Protein AF-A0A495RKX7-F1 (afdb_monomer)

Structure (mmCIF, N/CA/C/O backbone):
data_AF-A0A495RKX7-F1
#
_entry.id   AF-A0A495RKX7-F1
#
loop_
_atom_site.group_PDB
_atom_site.id
_atom_site.type_symbol
_atom_site.label_atom_id
_atom_site.label_alt_id
_atom_site.label_comp_id
_atom_site.label_asym_id
_atom_site.label_entity_id
_atom_site.label_seq_id
_atom_site.pdbx_PDB_ins_code
_atom_site.Cartn_x
_atom_site.Cartn_y
_atom_site.Cartn_z
_atom_site.occupancy
_atom_site.B_iso_or_equiv
_atom_site.auth_seq_id
_atom_site.auth_comp_id
_atom_site.auth_asym_id
_atom_site.auth_atom_id
_atom_site.pdbx_PDB_model_num
ATOM 1 N N . MET A 1 1 ? 28.649 -8.795 -5.683 1.00 48.09 1 MET A N 1
ATOM 2 C CA . MET A 1 1 ? 28.800 -7.327 -5.657 1.00 48.09 1 MET A CA 1
ATOM 3 C C . MET A 1 1 ? 28.641 -6.885 -4.216 1.00 48.09 1 MET A C 1
ATOM 5 O O . MET A 1 1 ? 27.664 -7.262 -3.585 1.00 48.09 1 MET A O 1
ATOM 9 N N . ASN A 1 2 ? 29.652 -6.217 -3.677 1.00 43.53 2 ASN A N 1
ATOM 10 C CA . ASN A 1 2 ? 29.792 -5.819 -2.280 1.00 43.53 2 ASN A CA 1
ATOM 11 C C . ASN A 1 2 ? 29.943 -4.293 -2.232 1.00 43.53 2 ASN A C 1
ATOM 13 O O . ASN A 1 2 ? 30.797 -3.736 -2.912 1.00 43.53 2 ASN A O 1
ATOM 17 N N . CYS A 1 3 ? 29.119 -3.613 -1.438 1.00 48.41 3 CYS A N 1
ATOM 18 C CA . CYS A 1 3 ? 29.309 -2.194 -1.157 1.00 48.41 3 CYS A CA 1
ATOM 19 C C . CYS A 1 3 ? 30.228 -2.108 0.067 1.00 48.41 3 CYS A C 1
ATOM 21 O O . CYS A 1 3 ? 29.844 -2.527 1.158 1.00 48.41 3 CYS A O 1
ATOM 23 N N . ASN A 1 4 ? 31.464 -1.631 -0.109 1.00 53.31 4 ASN A N 1
ATOM 24 C CA . ASN A 1 4 ? 32.423 -1.397 0.983 1.00 53.31 4 ASN A CA 1
ATOM 25 C C . ASN A 1 4 ? 32.676 -2.624 1.893 1.00 53.31 4 ASN A C 1
ATOM 27 O O . ASN A 1 4 ? 32.799 -2.497 3.109 1.00 53.31 4 ASN A O 1
ATOM 31 N N . GLY A 1 5 ? 32.706 -3.834 1.320 1.00 60.44 5 GLY A N 1
ATOM 32 C CA . GLY A 1 5 ? 32.959 -5.083 2.058 1.00 60.44 5 GLY A CA 1
ATOM 33 C C . GLY A 1 5 ? 31.761 -5.656 2.830 1.00 60.44 5 GLY A C 1
ATOM 34 O O . GLY A 1 5 ? 31.880 -6.737 3.399 1.00 60.44 5 GLY A O 1
ATOM 35 N N . SER A 1 6 ? 30.598 -4.994 2.816 1.00 65.56 6 SER A N 1
ATOM 36 C CA . SER A 1 6 ? 29.340 -5.532 3.354 1.00 65.56 6 SER A CA 1
ATOM 37 C C . SER A 1 6 ? 28.402 -5.962 2.221 1.00 65.56 6 SER A C 1
ATOM 39 O O . SER A 1 6 ? 28.364 -5.347 1.151 1.00 65.56 6 SER A O 1
ATOM 41 N N . ALA A 1 7 ? 27.659 -7.048 2.440 1.00 72.12 7 ALA A N 1
ATOM 42 C CA . ALA A 1 7 ? 26.630 -7.484 1.503 1.00 72.12 7 ALA A CA 1
ATOM 43 C C . ALA A 1 7 ? 25.486 -6.459 1.463 1.00 72.12 7 ALA A C 1
ATOM 45 O O . ALA A 1 7 ? 25.094 -5.919 2.498 1.00 72.12 7 ALA A O 1
ATOM 46 N N . VAL A 1 8 ? 24.972 -6.192 0.261 1.00 81.00 8 VAL A N 1
ATOM 47 C CA . VAL A 1 8 ? 23.754 -5.396 0.072 1.00 81.00 8 VAL A CA 1
ATOM 48 C C . VAL A 1 8 ? 22.580 -6.229 0.569 1.00 81.00 8 VAL A C 1
ATOM 50 O O . VAL A 1 8 ? 22.455 -7.382 0.163 1.00 81.00 8 VAL A O 1
ATOM 53 N N . ALA A 1 9 ? 21.748 -5.659 1.441 1.00 87.00 9 ALA A N 1
ATOM 54 C CA . ALA A 1 9 ? 20.531 -6.319 1.893 1.00 87.00 9 ALA A CA 1
ATOM 55 C C . ALA A 1 9 ? 19.541 -6.436 0.729 1.00 87.00 9 ALA A C 1
ATOM 57 O O . ALA A 1 9 ? 19.362 -5.493 -0.042 1.00 87.00 9 ALA A O 1
ATOM 58 N N . LEU A 1 10 ? 18.900 -7.588 0.601 1.00 89.69 10 LEU A N 1
ATOM 59 C CA . LEU A 1 10 ? 17.972 -7.916 -0.474 1.00 89.69 10 LEU A CA 1
ATOM 60 C C . LEU A 1 10 ? 16.573 -8.172 0.081 1.00 89.69 10 LEU A C 1
ATOM 62 O O . LEU A 1 10 ? 16.377 -8.433 1.270 1.00 89.69 10 LEU A O 1
ATOM 66 N N . LEU A 1 11 ? 15.581 -8.144 -0.804 1.00 90.38 11 LEU A N 1
ATOM 67 C CA . LEU A 1 11 ? 14.234 -8.593 -0.474 1.00 90.38 11 LEU A CA 1
ATOM 68 C C . LEU A 1 11 ? 14.276 -10.034 0.065 1.00 90.38 11 LEU A C 1
ATOM 70 O O . LEU A 1 11 ? 14.842 -10.943 -0.551 1.00 90.38 11 LEU A O 1
ATOM 74 N N . GLY A 1 12 ? 13.654 -10.230 1.227 1.00 89.12 12 GLY A N 1
ATOM 75 C CA . GLY A 1 12 ? 13.655 -11.481 1.981 1.00 89.12 12 GLY A CA 1
ATOM 76 C C . GLY A 1 12 ? 14.770 -11.607 3.023 1.00 89.12 12 GLY A C 1
ATOM 77 O O . GLY A 1 12 ? 14.706 -12.528 3.840 1.00 89.12 12 GLY A O 1
ATOM 78 N N . ASP A 1 13 ? 15.750 -10.701 3.054 1.00 89.44 13 ASP A N 1
ATOM 79 C CA . ASP A 1 13 ? 16.773 -10.718 4.098 1.00 89.44 13 ASP A CA 1
ATOM 80 C C . ASP A 1 13 ? 16.175 -10.382 5.467 1.00 89.44 13 ASP A C 1
ATOM 82 O O . ASP A 1 13 ? 15.144 -9.711 5.594 1.00 89.44 13 ASP A O 1
ATOM 86 N N . LYS A 1 14 ? 16.826 -10.889 6.518 1.00 90.06 14 LYS A N 1
ATOM 87 C CA . LYS A 1 14 ? 16.372 -10.700 7.893 1.00 90.06 14 LYS A CA 1
ATOM 88 C C . LYS A 1 14 ? 16.916 -9.399 8.465 1.00 90.06 14 LYS A C 1
ATOM 90 O O . LYS A 1 14 ? 18.119 -9.155 8.440 1.00 90.06 14 LYS A O 1
ATOM 95 N N . ALA A 1 15 ? 16.033 -8.622 9.073 1.00 88.69 15 ALA A N 1
ATOM 96 C CA . ALA A 1 15 ? 16.376 -7.440 9.846 1.00 88.69 15 ALA A CA 1
ATOM 97 C C . ALA A 1 15 ? 15.738 -7.518 11.238 1.00 88.69 15 ALA A C 1
ATOM 99 O O . ALA A 1 15 ? 14.762 -8.236 11.460 1.00 88.69 15 ALA A O 1
ATOM 100 N N . THR A 1 16 ? 16.298 -6.798 12.202 1.00 88.62 16 THR A N 1
ATOM 101 C CA . THR A 1 16 ? 15.786 -6.788 13.577 1.00 88.62 16 THR A CA 1
ATOM 102 C C . THR A 1 16 ? 14.907 -5.566 13.785 1.00 88.62 16 THR A C 1
ATOM 104 O O . THR A 1 16 ? 15.325 -4.441 13.520 1.00 88.62 16 THR A O 1
ATOM 107 N N . CYS A 1 17 ? 13.693 -5.771 14.292 1.00 87.06 17 CYS A N 1
ATOM 108 C CA . CYS A 1 17 ? 12.817 -4.671 14.665 1.00 87.06 17 CYS A CA 1
ATOM 109 C C . CYS A 1 17 ? 13.115 -4.219 16.108 1.00 87.06 17 CYS A C 1
ATOM 111 O O . CYS A 1 17 ? 12.995 -5.037 17.022 1.00 87.06 17 CYS A O 1
ATOM 113 N N . PRO A 1 18 ? 13.419 -2.932 16.368 1.00 84.19 18 PRO A N 1
ATOM 114 C CA . PRO A 1 18 ? 13.667 -2.452 17.730 1.00 84.19 18 PRO A CA 1
ATOM 115 C C . PRO A 1 18 ? 12.403 -2.464 18.606 1.00 84.19 18 PRO A C 1
ATOM 117 O O . PRO A 1 18 ? 12.502 -2.570 19.825 1.00 84.19 18 PRO A O 1
ATOM 120 N N . LYS A 1 19 ? 11.210 -2.398 17.996 1.00 85.12 19 LYS A N 1
ATOM 121 C CA . LYS A 1 19 ? 9.923 -2.312 18.700 1.00 85.12 19 LYS A CA 1
ATOM 122 C C . LYS A 1 19 ? 9.482 -3.647 19.303 1.00 85.12 19 LYS A C 1
ATOM 124 O O . LYS A 1 19 ? 9.143 -3.704 20.477 1.00 85.12 19 LYS A O 1
ATOM 129 N N . CYS A 1 20 ? 9.491 -4.722 18.513 1.00 87.38 20 CYS A N 1
ATOM 130 C CA . CYS A 1 20 ? 9.116 -6.064 18.983 1.00 87.38 20 CYS A CA 1
ATOM 131 C C . CYS A 1 20 ? 10.317 -6.965 19.298 1.00 87.38 20 CYS A C 1
ATOM 133 O O . CYS A 1 20 ? 10.114 -8.110 19.689 1.00 87.38 20 CYS A O 1
ATOM 135 N N . LYS A 1 21 ? 11.553 -6.481 19.099 1.00 87.06 21 LYS A N 1
ATOM 136 C CA . LYS A 1 21 ? 12.814 -7.222 19.306 1.00 87.06 21 LYS A CA 1
ATOM 137 C C . LYS A 1 21 ? 12.894 -8.561 18.559 1.00 87.06 21 LYS A C 1
ATOM 139 O O . LYS A 1 21 ? 13.742 -9.393 18.864 1.00 87.06 21 LYS A O 1
ATOM 144 N N . SER A 1 22 ? 12.027 -8.762 17.569 1.00 86.62 22 SER A N 1
ATOM 145 C CA . SER A 1 22 ? 12.002 -9.953 16.728 1.00 86.62 22 SER A CA 1
ATOM 146 C C . SER A 1 22 ? 12.708 -9.685 15.403 1.00 86.62 22 SER A C 1
ATOM 148 O O . SER A 1 22 ? 12.792 -8.542 14.935 1.00 86.62 22 SER A O 1
ATOM 150 N N . MET A 1 23 ? 13.219 -10.755 14.798 1.00 89.75 23 MET A N 1
ATOM 151 C CA . MET A 1 23 ? 13.715 -10.710 13.430 1.00 89.75 23 MET A CA 1
ATOM 152 C C . MET A 1 23 ? 12.531 -10.799 12.468 1.00 89.75 23 MET A C 1
ATOM 154 O O . MET A 1 23 ? 11.727 -11.725 12.557 1.00 89.75 23 MET A O 1
ATOM 158 N N . GLY A 1 24 ? 12.438 -9.850 11.546 1.00 89.94 24 GLY A N 1
ATOM 159 C CA . GLY A 1 24 ? 11.470 -9.851 10.457 1.00 89.94 24 GLY A CA 1
ATOM 160 C C . GLY A 1 24 ? 12.158 -9.966 9.104 1.00 89.94 24 GLY A C 1
ATOM 161 O O . GLY A 1 24 ? 13.367 -9.757 8.998 1.00 89.94 24 GLY A O 1
ATOM 162 N N . SER A 1 25 ? 11.388 -10.298 8.073 1.00 92.38 25 SER A N 1
ATOM 163 C CA . SER A 1 25 ? 11.902 -10.350 6.699 1.00 92.38 25 SER A CA 1
ATOM 164 C C . SER A 1 25 ? 11.587 -9.044 5.981 1.00 92.38 25 SER A C 1
ATOM 166 O O . SER A 1 25 ? 10.499 -8.492 6.155 1.00 92.38 25 SER A O 1
ATOM 168 N N . ILE A 1 26 ? 12.522 -8.543 5.182 1.00 92.19 26 ILE A N 1
ATOM 169 C CA . ILE A 1 26 ? 12.297 -7.370 4.336 1.00 92.19 26 ILE A CA 1
ATOM 170 C C . ILE A 1 26 ? 11.338 -7.767 3.210 1.00 92.19 26 ILE A C 1
ATOM 172 O O . ILE A 1 26 ? 11.613 -8.713 2.473 1.00 92.19 26 ILE A O 1
ATOM 176 N N . ILE A 1 27 ? 10.212 -7.063 3.085 1.00 91.69 27 ILE A N 1
ATOM 177 C CA . ILE A 1 27 ? 9.157 -7.376 2.101 1.00 91.69 27 ILE A CA 1
ATOM 178 C C . ILE A 1 27 ? 9.015 -6.317 1.003 1.00 91.69 27 ILE A C 1
ATOM 180 O O . ILE A 1 27 ? 8.126 -6.410 0.164 1.00 91.69 27 ILE A O 1
ATOM 184 N N . GLU A 1 28 ? 9.890 -5.318 1.004 1.00 88.75 28 GLU A N 1
ATOM 185 C CA . GLU A 1 28 ? 9.923 -4.222 0.038 1.00 88.75 28 GLU A CA 1
ATOM 186 C C . GLU A 1 28 ? 11.357 -4.059 -0.483 1.00 88.75 28 GLU A C 1
ATOM 188 O O . GLU A 1 28 ? 12.316 -4.306 0.246 1.00 88.75 28 GLU A O 1
ATOM 193 N N . GLY A 1 29 ? 11.517 -3.668 -1.745 1.00 88.44 29 GLY A N 1
ATOM 194 C CA . GLY A 1 29 ? 12.821 -3.467 -2.374 1.00 88.44 29 GLY A CA 1
ATOM 195 C C . GLY A 1 29 ? 12.705 -2.645 -3.654 1.00 88.44 29 GLY A C 1
ATOM 196 O O . GLY A 1 29 ? 11.602 -2.358 -4.119 1.00 88.44 29 GLY A O 1
ATOM 197 N N . ALA A 1 30 ? 13.843 -2.235 -4.207 1.00 86.00 30 ALA A N 1
ATOM 198 C CA . ALA A 1 30 ? 13.903 -1.367 -5.376 1.00 86.00 30 ALA A CA 1
ATOM 199 C C . ALA A 1 30 ? 13.388 -2.077 -6.638 1.00 86.00 30 ALA A C 1
ATOM 201 O O . ALA A 1 30 ? 13.763 -3.211 -6.934 1.00 86.00 30 ALA A O 1
ATOM 202 N N . THR A 1 31 ? 12.556 -1.392 -7.421 1.00 79.75 31 THR A N 1
ATOM 203 C CA . THR A 1 31 ? 11.995 -1.928 -8.675 1.00 79.75 31 THR A CA 1
ATOM 204 C C . THR A 1 31 ? 12.987 -1.873 -9.835 1.00 79.75 31 THR A C 1
ATOM 206 O O . THR A 1 31 ? 12.948 -2.718 -10.725 1.00 79.75 31 THR A O 1
ATOM 209 N N . ASN A 1 32 ? 13.888 -0.893 -9.820 1.00 81.50 32 ASN A N 1
ATOM 210 C CA . ASN A 1 32 ? 14.893 -0.640 -10.853 1.00 81.50 32 ASN A CA 1
ATOM 211 C C . ASN A 1 32 ? 16.283 -1.192 -10.506 1.00 81.50 32 ASN A C 1
ATOM 213 O O . ASN A 1 32 ? 17.165 -1.190 -11.365 1.00 81.50 32 ASN A O 1
ATOM 217 N N . TRP A 1 33 ? 16.495 -1.672 -9.276 1.00 82.69 33 TRP A N 1
ATOM 218 C CA . TRP A 1 33 ? 17.794 -2.161 -8.832 1.00 82.69 33 TRP A CA 1
ATOM 219 C C . TRP A 1 33 ? 17.702 -3.559 -8.227 1.00 82.69 33 TRP A C 1
ATOM 221 O O . TRP A 1 33 ? 17.157 -3.774 -7.144 1.00 82.69 33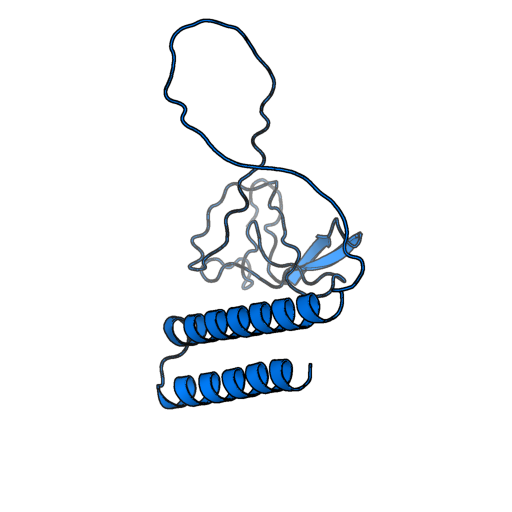 TRP A O 1
ATOM 231 N N . THR A 1 34 ? 18.275 -4.525 -8.944 1.00 85.25 34 THR A N 1
ATOM 232 C CA . THR A 1 34 ? 18.343 -5.924 -8.525 1.00 85.25 34 THR A CA 1
ATOM 233 C C . THR A 1 34 ? 19.792 -6.371 -8.389 1.00 85.25 34 THR A C 1
ATOM 235 O O . THR A 1 34 ? 20.662 -6.014 -9.184 1.00 85.25 34 THR A O 1
ATOM 238 N N . VAL A 1 35 ? 20.060 -7.173 -7.364 1.00 81.81 35 VAL A N 1
ATOM 239 C CA . VAL A 1 35 ? 21.362 -7.782 -7.097 1.00 81.81 35 VAL A CA 1
ATOM 240 C C . VAL A 1 35 ? 21.123 -9.280 -6.947 1.00 81.81 35 VAL A C 1
ATOM 242 O O . VAL A 1 35 ? 20.285 -9.708 -6.161 1.00 81.81 35 VAL A O 1
ATOM 245 N N . GLN A 1 36 ? 21.825 -10.093 -7.744 1.00 77.94 36 GLN A N 1
ATOM 246 C CA . GLN A 1 36 ? 21.638 -11.555 -7.777 1.00 77.94 36 GLN A CA 1
ATOM 247 C C . GLN A 1 36 ? 20.185 -11.992 -8.066 1.00 77.94 36 GLN A C 1
ATOM 249 O O . GLN A 1 36 ? 19.701 -12.981 -7.522 1.00 77.94 36 GLN A O 1
ATOM 254 N N . GLY A 1 37 ? 19.470 -11.240 -8.910 1.00 83.81 37 GLY A N 1
ATOM 255 C CA . GLY A 1 37 ? 18.085 -11.546 -9.284 1.00 83.81 37 GLY A CA 1
ATOM 256 C C . GLY A 1 37 ? 17.043 -11.237 -8.203 1.00 83.81 37 GLY A C 1
ATOM 257 O O . GLY A 1 37 ? 15.862 -11.491 -8.421 1.00 83.81 37 GLY A O 1
ATOM 258 N N . LYS A 1 38 ? 17.448 -10.665 -7.062 1.00 86.25 38 LYS A N 1
ATOM 259 C CA . LYS A 1 38 ? 16.536 -10.163 -6.029 1.00 86.25 38 LYS A CA 1
ATOM 260 C C . LYS A 1 38 ? 16.583 -8.633 -5.963 1.00 86.25 38 LYS A C 1
ATOM 262 O O . LYS A 1 38 ? 17.665 -8.062 -6.121 1.00 86.25 38 LYS A O 1
ATOM 267 N N . PRO A 1 39 ? 15.450 -7.956 -5.717 1.00 88.12 39 PRO A N 1
ATOM 268 C CA . PRO A 1 39 ? 15.426 -6.518 -5.458 1.00 88.12 39 PRO A CA 1
ATOM 269 C C . PRO A 1 39 ? 16.346 -6.138 -4.298 1.00 88.12 39 PRO A C 1
ATOM 271 O O . PRO A 1 39 ? 16.324 -6.793 -3.252 1.00 88.12 39 PRO A O 1
ATOM 274 N N . ALA A 1 40 ? 17.138 -5.083 -4.478 1.00 88.88 40 ALA A N 1
ATOM 275 C CA . ALA A 1 40 ? 17.948 -4.525 -3.403 1.00 88.88 40 ALA A CA 1
ATOM 276 C C . ALA A 1 40 ? 17.056 -3.763 -2.414 1.00 88.88 40 ALA A C 1
ATOM 278 O O . ALA A 1 40 ? 16.183 -2.991 -2.816 1.00 88.88 40 ALA A O 1
ATOM 279 N N . ALA A 1 41 ? 17.265 -3.979 -1.121 1.00 89.44 41 ALA A N 1
ATOM 280 C CA . ALA A 1 41 ? 16.601 -3.223 -0.073 1.00 89.44 41 ALA A CA 1
ATOM 281 C C . ALA A 1 41 ? 17.287 -1.859 0.101 1.00 89.44 41 ALA A C 1
ATOM 283 O O . ALA A 1 41 ? 18.515 -1.756 0.062 1.00 89.44 41 ALA A O 1
ATOM 284 N N . TYR A 1 42 ? 16.489 -0.817 0.307 1.00 88.25 42 TYR A N 1
ATOM 285 C CA . TYR A 1 42 ? 16.934 0.558 0.526 1.00 88.25 42 TYR A CA 1
ATOM 286 C C . TYR A 1 42 ? 16.472 1.074 1.894 1.00 88.25 42 TYR A C 1
ATOM 288 O O . TYR A 1 42 ? 15.716 0.416 2.616 1.00 88.25 42 TYR A O 1
ATOM 296 N N . ASP A 1 43 ? 16.970 2.249 2.277 1.00 86.19 43 ASP A N 1
ATOM 297 C CA . ASP A 1 43 ? 16.566 2.894 3.524 1.00 86.19 43 ASP A CA 1
ATOM 298 C C . ASP A 1 43 ? 15.053 3.136 3.545 1.00 86.19 43 ASP A C 1
ATOM 300 O O . ASP A 1 43 ? 14.482 3.688 2.608 1.00 86.19 43 ASP A O 1
ATOM 304 N N . GLY A 1 44 ? 14.380 2.692 4.601 1.00 87.50 44 GLY A N 1
ATOM 305 C CA . GLY A 1 44 ? 12.937 2.835 4.706 1.00 87.50 44 GLY A CA 1
ATOM 306 C C . GLY A 1 44 ? 12.112 1.671 4.145 1.00 87.50 44 GLY A C 1
ATOM 307 O O . GLY A 1 44 ? 10.889 1.742 4.250 1.00 87.50 44 GLY A O 1
ATOM 308 N N . CYS A 1 45 ? 12.691 0.588 3.609 1.00 89.50 45 CYS A N 1
ATOM 309 C CA . CYS A 1 45 ? 11.893 -0.580 3.196 1.00 89.50 45 CYS A CA 1
ATOM 310 C C . CYS A 1 45 ? 11.105 -1.198 4.364 1.00 89.50 45 CYS A C 1
ATOM 312 O O . CYS A 1 45 ? 11.599 -1.298 5.492 1.00 89.50 45 CYS A O 1
ATOM 314 N N . ILE A 1 46 ? 9.885 -1.659 4.090 1.00 90.50 46 ILE A N 1
ATOM 315 C CA . ILE A 1 46 ? 9.030 -2.332 5.069 1.00 90.50 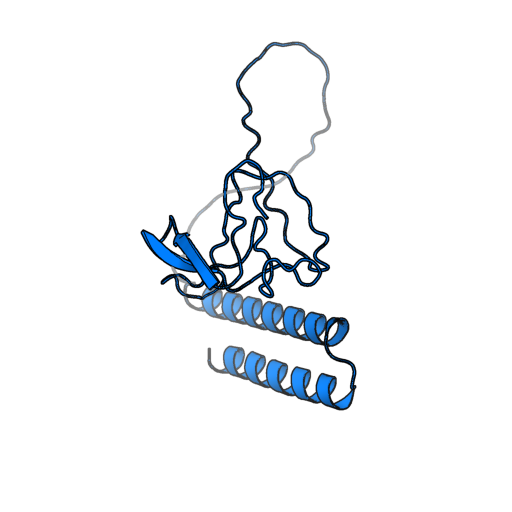46 ILE A CA 1
ATOM 316 C C . ILE A 1 46 ? 9.619 -3.679 5.510 1.00 90.50 46 ILE A C 1
ATOM 318 O O . ILE A 1 46 ? 10.040 -4.513 4.702 1.00 90.50 46 ILE A O 1
ATOM 322 N N . ILE A 1 47 ? 9.545 -3.922 6.822 1.00 91.50 47 ILE A N 1
ATOM 323 C CA . ILE A 1 47 ? 9.862 -5.208 7.444 1.00 91.50 47 ILE A CA 1
ATOM 324 C C . ILE A 1 47 ? 8.597 -5.919 7.953 1.00 91.50 47 ILE A C 1
ATOM 326 O O . ILE A 1 47 ? 7.837 -5.387 8.769 1.00 91.50 47 ILE A O 1
ATOM 330 N N . ALA A 1 48 ? 8.410 -7.170 7.534 1.00 90.50 48 ALA A N 1
ATOM 331 C CA . ALA A 1 48 ? 7.432 -8.090 8.107 1.00 90.50 48 ALA A CA 1
ATOM 332 C C . ALA A 1 48 ? 7.972 -8.670 9.421 1.00 90.50 48 ALA A C 1
ATOM 334 O O . ALA A 1 48 ? 8.576 -9.743 9.457 1.00 90.50 48 ALA A O 1
ATOM 335 N N . CYS A 1 49 ? 7.795 -7.915 10.499 1.00 88.12 49 CYS A N 1
ATOM 336 C CA . CYS A 1 49 ? 8.078 -8.339 11.870 1.00 88.12 49 CYS A CA 1
ATOM 337 C C . CYS A 1 49 ? 6.775 -8.691 12.607 1.00 88.12 49 CYS A C 1
ATOM 339 O O . CYS A 1 49 ? 5.687 -8.491 12.075 1.00 88.12 49 CYS A O 1
ATOM 341 N N . GLY A 1 50 ? 6.868 -9.162 13.855 1.00 83.81 50 GLY A N 1
ATOM 342 C CA . GLY A 1 50 ? 5.696 -9.515 14.674 1.00 83.81 50 GLY A CA 1
ATOM 343 C C . GLY A 1 50 ? 4.823 -8.337 15.137 1.00 83.81 50 GLY A C 1
ATOM 344 O O . GLY A 1 50 ? 3.941 -8.524 15.971 1.00 83.81 50 GLY A O 1
ATOM 345 N N . CYS A 1 51 ? 5.063 -7.114 14.655 1.00 84.88 51 CYS A N 1
ATOM 346 C CA . CYS A 1 51 ? 4.198 -5.978 14.958 1.00 84.88 51 CYS A CA 1
ATOM 347 C C . CYS A 1 51 ? 2.924 -6.035 14.113 1.00 84.88 51 CYS A C 1
ATOM 349 O O . CYS A 1 51 ? 2.989 -6.183 12.896 1.00 84.88 51 CYS A O 1
ATOM 351 N N . SER A 1 52 ? 1.780 -5.849 14.768 1.00 80.50 52 SER A N 1
ATOM 352 C CA . SER A 1 52 ? 0.495 -5.655 14.099 1.00 80.50 52 SER A CA 1
ATOM 353 C C . SER A 1 52 ? 0.131 -4.165 14.094 1.00 80.50 52 SER A C 1
ATOM 355 O O . SER A 1 52 ? 0.249 -3.533 15.148 1.00 80.50 52 SER A O 1
ATOM 357 N N . PRO A 1 53 ? -0.320 -3.599 12.960 1.00 81.75 53 PRO A N 1
ATOM 358 C CA . PRO A 1 53 ? -0.386 -4.204 11.623 1.00 81.75 53 PRO A CA 1
ATOM 359 C C . PRO A 1 53 ? 0.990 -4.319 10.926 1.00 81.75 53 PRO A C 1
ATOM 361 O O . PRO A 1 53 ? 1.942 -3.602 11.247 1.00 81.75 53 PRO A O 1
ATOM 364 N N . VAL A 1 54 ? 1.095 -5.230 9.949 1.00 79.44 54 VAL A N 1
ATOM 365 C CA . VAL A 1 54 ? 2.285 -5.363 9.085 1.00 79.44 54 VAL A CA 1
ATOM 366 C C . VAL A 1 54 ? 2.471 -4.065 8.295 1.00 79.44 54 VAL A C 1
ATOM 368 O O . VAL A 1 54 ? 1.499 -3.505 7.796 1.00 79.44 54 VAL A O 1
ATOM 371 N N . GLY A 1 55 ? 3.706 -3.571 8.183 1.00 79.00 55 GLY A N 1
ATOM 372 C CA . GLY A 1 55 ? 3.991 -2.294 7.511 1.00 79.00 55 GLY A CA 1
ATOM 373 C C . GLY A 1 55 ? 4.314 -1.124 8.438 1.00 79.00 55 GLY A C 1
ATOM 374 O O . GLY A 1 55 ? 4.770 -0.087 7.966 1.00 79.00 55 GLY A O 1
ATOM 375 N N . CYS A 1 56 ? 4.143 -1.275 9.756 1.00 83.25 56 CYS A N 1
ATOM 376 C CA . CYS A 1 56 ? 4.417 -0.191 10.707 1.00 83.25 56 CYS A CA 1
ATOM 377 C C . CYS A 1 56 ? 5.902 0.101 10.949 1.00 83.25 56 CYS A C 1
ATOM 379 O O . CYS A 1 56 ? 6.221 1.138 11.524 1.00 83.25 56 CYS A O 1
ATOM 381 N N . ASN A 1 57 ? 6.799 -0.810 10.574 1.00 87.06 57 ASN A N 1
ATOM 382 C CA . ASN A 1 57 ? 8.228 -0.663 10.817 1.00 87.06 57 ASN A CA 1
ATOM 383 C C . ASN A 1 57 ? 8.992 -0.704 9.498 1.00 87.06 57 ASN A C 1
ATOM 385 O O . ASN A 1 57 ? 8.624 -1.432 8.572 1.00 87.06 57 ASN A O 1
ATOM 389 N N . ARG A 1 58 ? 10.080 0.062 9.451 1.00 90.38 58 ARG A N 1
ATOM 390 C CA . ARG A 1 58 ? 10.951 0.209 8.289 1.00 90.38 58 ARG A CA 1
ATOM 391 C C . ARG A 1 58 ? 12.405 -0.037 8.685 1.00 90.38 58 ARG A C 1
ATOM 393 O O . ARG A 1 58 ? 12.770 0.188 9.841 1.00 90.38 58 ARG A O 1
ATOM 400 N N . ILE A 1 59 ? 13.208 -0.544 7.756 1.00 88.44 59 ILE A N 1
ATOM 401 C CA . ILE A 1 59 ? 14.645 -0.749 7.967 1.00 88.44 59 ILE A CA 1
ATOM 402 C C . ILE A 1 59 ? 15.413 0.567 7.840 1.00 88.44 59 ILE A C 1
ATOM 404 O O . ILE A 1 59 ? 14.959 1.485 7.163 1.00 88.44 59 ILE A O 1
ATOM 408 N N . ILE A 1 60 ? 16.588 0.626 8.469 1.00 86.62 60 ILE A N 1
ATOM 409 C CA . ILE A 1 60 ? 17.513 1.760 8.390 1.00 86.62 60 ILE A CA 1
ATOM 410 C C . ILE A 1 60 ? 18.819 1.260 7.769 1.00 86.62 60 ILE A C 1
ATOM 412 O O . ILE A 1 60 ? 19.447 0.341 8.306 1.00 86.62 60 ILE A O 1
ATOM 416 N N . ALA A 1 61 ? 19.233 1.844 6.648 1.00 82.75 61 ALA A N 1
ATOM 417 C CA . ALA A 1 61 ? 20.474 1.489 5.970 1.00 82.75 61 ALA A CA 1
ATOM 418 C C . ALA A 1 61 ? 21.643 2.307 6.546 1.00 82.75 61 ALA A C 1
ATOM 420 O O . ALA A 1 61 ? 21.788 3.492 6.278 1.00 82.75 61 ALA A O 1
ATOM 421 N N . THR A 1 62 ? 22.506 1.678 7.348 1.00 77.75 62 THR A N 1
ATOM 422 C CA . THR A 1 62 ? 23.556 2.392 8.108 1.00 77.75 62 THR A CA 1
ATOM 423 C C . THR A 1 62 ? 24.927 2.446 7.432 1.00 77.75 62 THR A C 1
ATOM 425 O O . THR A 1 62 ? 25.813 3.143 7.918 1.00 77.75 62 THR A O 1
ATOM 428 N N . LYS A 1 63 ? 25.145 1.692 6.345 1.00 69.94 63 LYS A N 1
ATOM 429 C CA . LYS A 1 63 ? 26.489 1.454 5.773 1.00 69.94 63 LYS A CA 1
ATOM 430 C C . LYS A 1 63 ? 26.653 1.847 4.299 1.00 69.94 63 LYS A C 1
ATOM 432 O O . LYS A 1 63 ? 27.717 1.609 3.731 1.00 69.94 63 LYS A O 1
ATOM 437 N N . SER A 1 64 ? 25.638 2.429 3.664 1.00 67.88 64 SER A N 1
ATOM 438 C CA . SER A 1 64 ? 25.674 2.778 2.237 1.00 67.88 64 SER A CA 1
ATOM 439 C C . SER A 1 64 ? 24.952 4.092 1.949 1.00 67.88 64 SER A C 1
ATOM 441 O O . SER A 1 64 ? 23.832 4.277 2.407 1.00 67.88 64 SER A O 1
ATOM 443 N N . HIS A 1 65 ? 25.563 4.948 1.125 1.00 68.12 65 HIS A N 1
ATOM 444 C CA . HIS A 1 65 ? 25.003 6.221 0.641 1.00 68.12 65 HIS A CA 1
ATOM 445 C C . HIS A 1 65 ? 24.531 6.145 -0.825 1.00 68.12 65 HIS A C 1
ATOM 447 O O . HIS A 1 65 ? 24.566 7.140 -1.544 1.00 68.12 65 HIS A O 1
ATOM 453 N N . LEU A 1 66 ? 24.151 4.958 -1.313 1.00 70.94 66 LEU A N 1
ATOM 454 C CA . LEU A 1 66 ? 23.618 4.831 -2.669 1.00 70.94 66 LEU A CA 1
ATOM 455 C C . LEU A 1 66 ? 22.157 5.289 -2.691 1.00 70.94 66 LEU A C 1
ATOM 457 O O . LEU A 1 66 ? 21.346 4.803 -1.904 1.00 70.94 66 LEU A O 1
ATOM 461 N N . PHE A 1 67 ? 21.827 6.183 -3.617 1.00 71.75 67 PHE A N 1
ATOM 462 C CA . PHE A 1 67 ? 20.461 6.642 -3.840 1.00 71.75 67 PHE A CA 1
A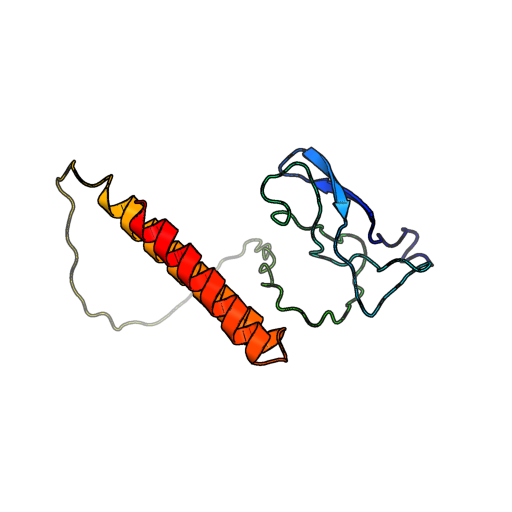TOM 463 C C . PHE A 1 67 ? 19.808 5.812 -4.946 1.00 71.75 67 PHE A C 1
ATOM 465 O O . PHE A 1 67 ? 20.376 5.656 -6.027 1.00 71.75 67 PHE A O 1
ATOM 472 N N . VAL A 1 68 ? 18.613 5.294 -4.670 1.00 70.75 68 VAL A N 1
ATOM 473 C CA . VAL A 1 68 ? 17.742 4.658 -5.663 1.00 70.75 68 VAL A CA 1
ATOM 474 C C . VAL A 1 68 ? 16.516 5.527 -5.876 1.00 70.75 68 VAL A C 1
ATOM 476 O O . VAL A 1 68 ? 15.851 5.909 -4.916 1.00 70.75 68 VAL A O 1
ATOM 479 N N . ASP A 1 69 ? 16.218 5.831 -7.135 1.00 72.81 69 ASP A N 1
ATOM 480 C CA . ASP A 1 69 ? 14.955 6.464 -7.495 1.00 72.81 69 ASP A CA 1
ATOM 481 C C . ASP A 1 69 ? 13.843 5.416 -7.404 1.00 72.81 69 ASP A C 1
ATOM 483 O O . ASP A 1 69 ? 13.810 4.456 -8.179 1.00 72.81 69 ASP A O 1
ATOM 487 N N . VAL A 1 70 ? 12.975 5.561 -6.407 1.00 66.25 70 VAL A N 1
ATOM 488 C CA . VAL A 1 70 ? 11.809 4.705 -6.200 1.00 66.25 70 VAL A CA 1
ATOM 489 C C . VAL A 1 70 ? 10.596 5.609 -6.335 1.00 66.25 70 VAL A C 1
ATOM 491 O O . VAL A 1 70 ? 10.374 6.472 -5.492 1.00 66.25 70 VAL A O 1
ATOM 494 N N . GLY A 1 71 ? 9.816 5.425 -7.403 1.00 58.06 71 GLY A N 1
ATOM 495 C CA . GLY A 1 71 ? 8.676 6.274 -7.780 1.00 58.06 71 GLY A CA 1
ATOM 496 C C . GLY A 1 71 ? 7.456 6.216 -6.844 1.00 58.06 71 GLY A C 1
ATOM 497 O O . GLY A 1 71 ? 6.323 6.196 -7.317 1.00 58.06 71 GLY A O 1
ATOM 498 N N . GLY A 1 72 ? 7.662 6.162 -5.526 1.00 55.62 72 GLY A N 1
ATOM 499 C CA . GLY A 1 72 ? 6.626 6.126 -4.497 1.00 55.62 72 GLY A CA 1
ATOM 500 C C . GLY A 1 72 ? 6.744 7.295 -3.516 1.00 55.62 72 GLY A C 1
ATOM 501 O O . GLY A 1 72 ? 7.833 7.680 -3.105 1.00 55.62 72 GLY A O 1
ATOM 502 N N . SER A 1 73 ? 5.604 7.858 -3.109 1.00 54.12 73 SER A N 1
ATOM 503 C CA . SER A 1 73 ? 5.511 8.933 -2.113 1.00 54.12 73 SER A CA 1
ATOM 504 C C . SER A 1 73 ? 5.838 8.417 -0.704 1.00 54.12 73 SER A C 1
ATOM 506 O O . SER A 1 73 ? 4.939 8.155 0.096 1.00 54.12 73 SER A O 1
ATOM 508 N N . TYR A 1 74 ? 7.119 8.256 -0.371 1.00 50.88 74 TYR A N 1
ATOM 509 C CA . TYR A 1 74 ? 7.515 8.078 1.021 1.00 50.88 74 TYR A CA 1
ATOM 510 C C . TYR A 1 74 ? 7.363 9.421 1.747 1.00 50.88 74 TYR A C 1
ATOM 512 O O . TYR A 1 74 ? 7.852 10.459 1.304 1.00 50.88 74 TYR A O 1
ATOM 520 N N . ARG A 1 75 ? 6.654 9.422 2.882 1.00 52.00 75 ARG A N 1
ATOM 521 C CA . ARG A 1 75 ? 6.757 10.524 3.840 1.00 52.00 75 ARG A CA 1
ATOM 522 C C . ARG A 1 75 ? 8.179 10.466 4.376 1.00 52.00 75 ARG A C 1
ATOM 524 O O . ARG A 1 75 ? 8.468 9.597 5.194 1.00 52.00 75 ARG A O 1
ATOM 531 N N . SER A 1 76 ? 9.058 11.331 3.875 1.00 49.59 76 SER A N 1
ATOM 532 C CA . SER A 1 76 ? 10.375 11.557 4.461 1.00 49.59 76 SER A CA 1
ATOM 533 C C . SER A 1 76 ? 10.178 11.790 5.953 1.00 49.59 76 SER A C 1
ATOM 535 O O . SER A 1 76 ? 9.635 12.819 6.359 1.00 49.59 76 SER A O 1
ATOM 537 N N . ALA A 1 77 ? 10.553 10.810 6.772 1.00 51.44 77 ALA A N 1
ATOM 538 C CA . ALA A 1 77 ? 10.784 11.068 8.175 1.00 51.44 77 ALA A CA 1
ATOM 539 C C . ALA A 1 77 ? 11.943 12.063 8.193 1.00 51.44 77 ALA A C 1
ATOM 541 O O . ALA A 1 77 ? 13.060 11.724 7.810 1.00 51.44 77 ALA A O 1
ATOM 542 N N . SER A 1 78 ? 11.643 13.316 8.520 1.00 43.84 78 SER A N 1
ATOM 543 C CA . SER A 1 78 ? 12.646 14.328 8.809 1.00 43.84 78 SER A CA 1
ATOM 544 C C . SER A 1 78 ? 13.658 13.719 9.775 1.00 43.84 78 SER A C 1
ATOM 546 O O . SER A 1 78 ? 13.290 13.326 10.885 1.00 43.84 78 SER A O 1
ATOM 548 N N . SER A 1 79 ? 14.901 13.582 9.318 1.00 40.59 79 SER A N 1
ATOM 549 C CA . SER A 1 79 ? 16.028 13.140 10.129 1.00 40.59 79 SER A CA 1
ATOM 550 C C . SER A 1 79 ? 16.053 13.921 11.448 1.00 40.59 79 SER A C 1
ATOM 552 O O . SER A 1 79 ? 15.798 15.129 11.428 1.00 40.59 79 SER A O 1
ATOM 554 N N . PRO A 1 80 ? 16.372 13.298 12.594 1.00 43.47 80 PRO A N 1
ATOM 555 C CA . PRO A 1 80 ? 16.663 14.062 13.793 1.00 43.47 80 PRO A CA 1
ATOM 556 C C . PRO A 1 80 ? 17.962 14.832 13.542 1.00 43.47 80 PRO A C 1
ATOM 558 O O . PRO A 1 80 ? 19.048 14.252 13.509 1.00 43.47 80 PRO A O 1
ATOM 561 N N . THR A 1 81 ? 17.854 16.140 13.320 1.00 35.19 81 THR A N 1
ATOM 562 C CA . THR A 1 81 ? 19.006 17.035 13.389 1.00 35.19 81 THR A CA 1
ATOM 563 C C . THR A 1 81 ? 19.515 16.985 14.824 1.00 35.19 81 THR A C 1
ATOM 565 O O . THR A 1 81 ? 18.845 17.440 15.749 1.00 35.19 81 THR A O 1
ATOM 568 N N . PHE A 1 82 ? 20.689 16.394 15.016 1.00 42.28 82 PHE A N 1
ATOM 569 C CA . PHE A 1 82 ? 21.475 16.574 16.225 1.00 42.28 82 PHE A CA 1
ATOM 570 C C . PHE A 1 82 ? 21.875 18.057 16.274 1.00 42.28 82 PHE A C 1
ATOM 572 O O . PHE A 1 82 ? 22.753 18.510 15.549 1.00 42.28 82 PHE A O 1
ATOM 579 N N . ALA A 1 83 ? 21.170 18.858 17.064 1.00 38.53 83 ALA A N 1
ATOM 580 C CA . ALA A 1 83 ? 21.619 20.202 17.391 1.00 38.53 83 ALA A CA 1
ATOM 581 C C . ALA A 1 83 ? 22.392 20.103 18.708 1.00 38.53 83 ALA A C 1
ATOM 583 O O . ALA A 1 83 ? 21.793 20.007 19.776 1.00 38.53 83 ALA A O 1
ATOM 584 N N . SER A 1 84 ? 23.721 20.044 18.614 1.00 37.84 84 SER A N 1
ATOM 585 C CA . SER A 1 84 ? 24.594 20.358 19.744 1.00 37.84 84 SER A CA 1
ATOM 586 C C . SER A 1 84 ? 24.643 21.873 19.931 1.00 37.84 84 SER A C 1
ATOM 588 O O . SER A 1 84 ? 24.665 22.628 18.960 1.00 37.84 84 SER A O 1
ATOM 590 N N . ASP A 1 85 ? 24.635 22.270 21.198 1.00 37.62 85 ASP A N 1
ATOM 591 C CA . ASP A 1 85 ? 24.589 23.629 21.725 1.00 37.62 85 ASP A CA 1
ATOM 592 C C . ASP A 1 85 ? 25.555 24.624 21.066 1.00 37.62 85 ASP A C 1
ATOM 594 O O . ASP A 1 85 ? 26.711 24.293 20.803 1.00 37.62 85 ASP A O 1
ATOM 598 N N . ASN A 1 86 ? 25.100 25.874 20.900 1.00 37.00 86 ASN A N 1
ATOM 599 C CA . ASN A 1 86 ? 25.816 27.077 21.356 1.00 37.00 86 ASN A CA 1
ATOM 600 C C . ASN A 1 86 ? 24.949 28.352 21.197 1.00 37.00 86 ASN A C 1
ATOM 602 O O . ASN A 1 86 ? 24.543 28.720 20.098 1.00 37.00 86 ASN A O 1
ATOM 606 N N . LEU A 1 87 ? 24.702 29.029 22.322 1.00 31.89 87 LEU A N 1
ATOM 607 C CA . LEU A 1 87 ? 24.283 30.438 22.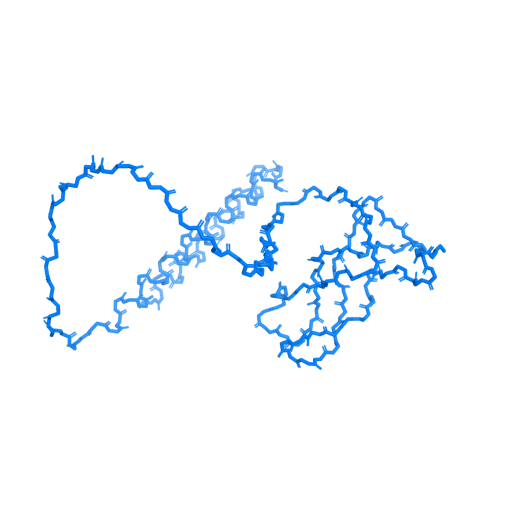482 1.00 31.89 87 LEU A CA 1
ATOM 608 C C . LEU A 1 87 ? 25.575 31.308 22.409 1.00 31.89 87 LEU A C 1
ATOM 610 O O . LEU A 1 87 ? 26.591 30.788 22.878 1.00 31.89 87 LEU A O 1
ATOM 614 N N . PRO A 1 88 ? 25.629 32.568 21.883 1.00 40.72 88 PRO A N 1
ATOM 615 C CA . PRO A 1 88 ? 24.906 33.709 22.470 1.00 40.72 88 PRO A CA 1
ATOM 616 C C . PRO A 1 88 ? 24.435 34.903 21.597 1.00 40.72 88 PRO A C 1
ATOM 618 O O . PRO A 1 88 ? 25.046 35.270 20.605 1.00 40.72 88 PRO A O 1
ATOM 621 N N . SER A 1 89 ? 23.361 35.524 22.119 1.00 30.03 89 SER A N 1
ATOM 622 C CA . SER A 1 89 ? 22.989 36.952 22.277 1.00 30.03 89 SER A CA 1
ATOM 623 C C . SER A 1 89 ? 23.004 38.008 21.151 1.00 30.03 89 SER A C 1
ATOM 625 O O . SER A 1 89 ? 23.944 38.123 20.376 1.00 30.03 89 SER A O 1
ATOM 627 N N . SER A 1 90 ? 22.028 38.929 21.317 1.00 36.09 90 SER A N 1
ATOM 628 C CA . SER A 1 90 ? 21.836 40.308 20.790 1.00 36.09 90 SER A CA 1
ATOM 629 C C . SER A 1 90 ? 21.203 40.443 19.393 1.00 36.09 90 SER A C 1
ATOM 631 O O . SER A 1 90 ? 21.560 39.687 18.504 1.00 36.09 90 SER A O 1
ATOM 633 N N . SER A 1 91 ? 20.277 41.360 19.082 1.00 42.00 91 SER A N 1
ATOM 634 C CA . SER A 1 91 ? 19.361 42.277 19.795 1.00 42.00 91 SER A CA 1
ATOM 635 C C . SER A 1 91 ? 18.383 42.861 18.738 1.00 42.00 91 SER A C 1
ATOM 637 O O . SER A 1 91 ? 18.711 42.842 17.555 1.00 42.00 91 SER A O 1
ATOM 639 N N . ASP A 1 92 ? 17.229 43.393 19.182 1.00 34.38 92 ASP A N 1
ATOM 640 C CA . ASP A 1 92 ? 16.323 44.346 18.478 1.00 34.38 92 ASP A CA 1
ATOM 641 C C . ASP A 1 92 ? 15.469 43.788 17.302 1.00 34.38 92 ASP A C 1
ATOM 643 O O . ASP A 1 92 ? 15.971 43.073 16.449 1.00 34.38 92 ASP A O 1
ATOM 647 N N . ALA A 1 93 ? 14.163 44.034 17.100 1.00 33.56 93 ALA A N 1
ATOM 648 C CA . ALA A 1 93 ? 13.092 44.830 17.719 1.00 33.56 93 ALA A CA 1
ATOM 649 C C . ALA A 1 93 ? 11.728 44.234 17.230 1.00 33.56 93 ALA A C 1
ATOM 651 O O . ALA A 1 93 ? 11.625 43.813 16.084 1.00 33.56 93 ALA A O 1
ATOM 652 N N . ILE A 1 94 ? 10.771 43.912 18.113 1.00 40.25 94 ILE A N 1
ATOM 653 C CA . ILE A 1 94 ? 9.509 44.628 18.434 1.00 40.25 94 ILE A CA 1
ATOM 654 C C . ILE A 1 94 ? 8.320 44.539 17.425 1.00 40.25 94 ILE A C 1
ATOM 656 O O . ILE A 1 94 ? 8.361 45.089 16.334 1.00 40.25 94 ILE A O 1
ATOM 660 N N . GLN A 1 95 ? 7.237 43.924 17.949 1.00 40.41 95 GLN A N 1
ATOM 661 C CA . GLN A 1 95 ? 5.771 44.142 17.817 1.00 40.41 95 GLN A CA 1
ATOM 662 C C . GLN A 1 95 ? 5.041 44.035 16.463 1.00 40.41 95 GLN A C 1
ATOM 664 O O . GLN A 1 95 ? 5.158 44.902 15.611 1.00 40.41 95 GLN A O 1
ATOM 669 N N . ASP A 1 96 ? 4.067 43.116 16.403 1.00 31.67 96 ASP A N 1
ATOM 670 C CA . ASP A 1 96 ? 2.655 43.506 16.583 1.00 31.67 96 ASP A CA 1
ATOM 671 C C . ASP A 1 96 ? 1.842 42.335 17.170 1.00 31.67 96 ASP A C 1
ATOM 673 O O . ASP A 1 96 ? 2.039 41.170 16.825 1.00 31.67 96 ASP A O 1
ATOM 677 N N . ASN A 1 97 ? 0.981 42.656 18.128 1.00 41.19 97 ASN A N 1
ATOM 678 C CA . ASN A 1 97 ? 0.207 41.754 18.962 1.00 41.19 97 ASN A CA 1
ATOM 679 C C . ASN A 1 97 ? -1.188 42.381 19.115 1.00 41.19 97 ASN A C 1
ATOM 681 O O . ASN A 1 97 ? -1.320 43.463 19.685 1.00 41.19 97 ASN A O 1
ATOM 685 N N . SER A 1 98 ? -2.242 41.700 18.668 1.00 39.44 98 SER A N 1
ATOM 686 C CA . SER A 1 98 ? -3.610 41.899 19.173 1.00 39.44 98 SER A CA 1
ATOM 687 C C . SER A 1 98 ? -4.393 40.595 18.998 1.00 39.44 98 SER A C 1
ATOM 689 O O . SER A 1 98 ? -4.616 40.171 17.870 1.00 39.44 98 SER A O 1
ATOM 691 N N . LEU A 1 99 ? -4.555 39.785 20.061 1.00 37.09 99 LEU A N 1
ATOM 692 C CA . LEU A 1 99 ? -5.594 39.868 21.120 1.00 37.09 99 LEU A CA 1
ATOM 693 C C . LEU A 1 99 ? -6.990 39.567 20.522 1.00 37.09 99 LEU A C 1
ATOM 695 O O . LEU A 1 99 ? -7.353 40.162 19.520 1.00 37.09 99 LEU A O 1
ATOM 699 N N . LEU A 1 100 ? -7.877 38.707 21.032 1.00 31.52 100 LEU A N 1
ATOM 700 C CA . LEU A 1 100 ? -8.096 38.028 22.317 1.00 31.52 100 LEU A CA 1
ATOM 701 C C . LEU A 1 100 ? -9.196 36.965 22.009 1.00 31.52 100 LEU A C 1
ATOM 703 O O . LEU A 1 100 ? -10.070 37.231 21.191 1.00 31.52 100 LEU A O 1
ATOM 707 N N . SER A 1 101 ? -9.279 35.757 22.572 1.00 32.53 101 SER A N 1
ATOM 708 C CA . SER A 1 101 ? -9.642 35.495 23.971 1.00 32.53 101 SER A CA 1
ATOM 709 C C . SER A 1 101 ? -9.548 33.986 24.259 1.00 32.53 101 SER A C 1
ATOM 711 O O . SER A 1 101 ? -10.118 33.181 23.527 1.00 32.53 101 SER A O 1
ATOM 713 N N . GLN A 1 102 ? -8.896 33.600 25.357 1.00 40.38 102 GLN A N 1
ATOM 714 C CA . GLN A 1 102 ? -9.331 32.442 26.158 1.00 40.38 102 GLN A CA 1
ATOM 715 C C . GLN A 1 102 ? -10.323 32.972 27.221 1.00 40.38 102 GLN A C 1
ATOM 717 O O . GLN A 1 102 ? -10.313 34.187 27.452 1.00 40.38 102 GLN A O 1
ATOM 722 N N . PRO A 1 103 ? -11.150 32.143 27.898 1.00 41.78 103 PRO A N 1
ATOM 723 C CA . PRO A 1 103 ? -10.618 31.443 29.075 1.00 41.78 103 PRO A CA 1
ATOM 724 C C . PRO A 1 103 ? -11.290 30.100 29.469 1.00 41.78 103 PRO A C 1
ATOM 726 O O . PRO A 1 103 ? -12.446 29.819 29.176 1.00 41.78 103 PRO A O 1
ATOM 729 N N . SER A 1 104 ? -10.508 29.327 30.233 1.00 33.12 104 SER A N 1
ATOM 730 C CA . SER A 1 104 ? -10.868 28.517 31.418 1.00 33.12 104 SER A CA 1
ATOM 731 C C . SER A 1 104 ? -11.880 27.355 31.354 1.00 33.12 104 SER A C 1
ATOM 733 O O . SER A 1 104 ? -13.084 27.532 31.220 1.00 33.12 104 SER A O 1
ATOM 735 N N . ASN A 1 105 ? -11.333 26.169 31.660 1.00 42.16 105 ASN A N 1
ATOM 736 C CA . ASN A 1 105 ? -11.918 25.041 32.401 1.00 42.16 105 ASN A CA 1
ATOM 737 C C . ASN A 1 105 ? -13.122 25.388 33.311 1.00 42.16 105 ASN A C 1
ATOM 739 O O . ASN A 1 105 ? -12.976 26.239 34.183 1.00 42.16 105 ASN A O 1
ATOM 743 N N . LEU A 1 106 ? -14.222 24.624 33.221 1.00 39.84 106 LEU A N 1
ATOM 744 C CA . LEU A 1 106 ? -14.692 23.688 34.265 1.00 39.84 106 LEU A CA 1
ATOM 745 C C . LEU A 1 106 ? -15.930 22.884 33.784 1.00 39.84 106 LEU A C 1
ATOM 747 O O . LEU A 1 106 ? -16.871 23.445 33.241 1.00 39.84 106 LEU A O 1
ATOM 751 N N . GLN A 1 107 ? -15.931 21.581 34.099 1.00 41.62 107 GLN A N 1
ATOM 7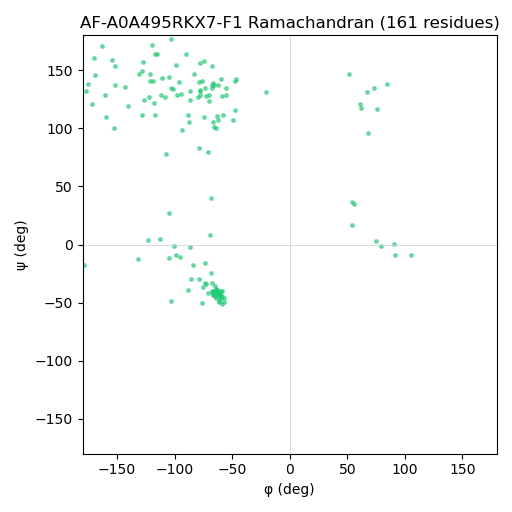52 C CA . GLN A 1 107 ? -17.093 20.684 34.276 1.00 41.62 107 GLN A CA 1
ATOM 753 C C . GLN A 1 107 ? -17.976 20.305 33.066 1.00 41.62 107 GLN A C 1
ATOM 755 O O . GLN A 1 107 ? -19.035 20.886 32.855 1.00 41.62 107 GLN A O 1
ATOM 760 N N . HIS A 1 108 ? -17.693 19.146 32.451 1.00 32.62 108 HIS A N 1
ATOM 761 C CA . HIS A 1 108 ? -18.729 18.104 32.358 1.00 32.62 108 HIS A CA 1
ATOM 762 C C . HIS A 1 108 ? -18.153 16.706 32.105 1.00 32.62 108 HIS A C 1
ATOM 764 O O . HIS A 1 108 ? -17.687 16.360 31.024 1.00 32.62 108 HIS A O 1
ATOM 770 N N . ASN A 1 109 ? -18.248 15.879 33.138 1.00 49.22 109 ASN A N 1
ATOM 771 C CA . ASN A 1 109 ? -18.362 14.435 33.016 1.00 49.22 109 ASN A CA 1
ATOM 772 C C . ASN A 1 109 ? -19.620 14.169 32.155 1.00 49.22 109 ASN A C 1
ATOM 774 O O . ASN A 1 109 ? -20.685 14.530 32.644 1.00 49.22 109 ASN A O 1
ATOM 778 N N . THR A 1 110 ? -19.523 13.659 30.906 1.00 46.88 110 THR A N 1
ATOM 779 C CA . THR A 1 110 ? -20.595 12.895 30.184 1.00 46.88 110 THR A CA 1
ATOM 780 C C . THR A 1 110 ? -20.236 12.381 28.762 1.00 46.88 110 THR A C 1
ATOM 782 O O . THR A 1 110 ? -20.879 11.442 28.312 1.00 46.88 110 THR A O 1
ATOM 785 N N . ILE A 1 111 ? -19.221 12.843 28.021 1.00 47.75 111 ILE A N 1
ATOM 786 C CA . ILE A 1 111 ? -19.141 12.514 26.571 1.00 47.75 111 ILE A CA 1
ATOM 787 C C . ILE A 1 111 ? -18.027 11.502 26.232 1.00 47.75 111 ILE A C 1
ATOM 789 O O . ILE A 1 111 ? -16.973 11.882 25.743 1.00 47.75 111 ILE A O 1
ATOM 793 N N . ILE A 1 112 ? -18.232 10.202 26.478 1.00 51.81 112 ILE A N 1
ATOM 794 C CA . ILE A 1 112 ? -17.328 9.137 25.959 1.00 51.81 112 ILE A CA 1
ATOM 795 C C . ILE A 1 112 ? -17.960 8.382 24.766 1.00 51.81 112 ILE A C 1
ATOM 797 O O . ILE A 1 112 ? -17.278 7.674 24.029 1.00 51.81 112 ILE A O 1
ATOM 801 N N . ALA A 1 113 ? -19.254 8.580 24.494 1.00 49.88 113 ALA A N 1
ATOM 802 C CA . ALA A 1 113 ? -19.936 7.934 23.368 1.00 49.88 113 ALA A CA 1
ATOM 803 C C . ALA A 1 113 ? -19.845 8.733 22.050 1.00 49.88 113 ALA A C 1
ATOM 805 O O . ALA A 1 113 ? -19.640 8.142 20.990 1.00 49.88 113 ALA A O 1
ATOM 806 N N . GLU A 1 114 ? -19.946 10.068 22.090 1.00 52.84 114 GLU A N 1
ATOM 807 C CA . GLU A 1 114 ? -19.981 10.878 20.859 1.00 52.84 114 GLU A CA 1
ATOM 808 C C . GLU A 1 114 ? -18.615 10.952 20.166 1.00 52.84 114 GLU A C 1
ATOM 810 O O . GLU A 1 114 ? -18.555 10.922 18.936 1.00 52.84 114 GLU A O 1
ATOM 815 N N . ASP A 1 115 ? -17.524 10.959 20.937 1.00 59.03 115 ASP A N 1
ATOM 816 C CA . ASP A 1 115 ? -16.157 11.042 20.412 1.00 59.03 115 ASP A CA 1
ATOM 817 C C . ASP A 1 115 ? -15.785 9.794 19.602 1.00 59.03 115 ASP A C 1
ATOM 819 O O . ASP A 1 115 ? -15.258 9.897 18.500 1.00 59.03 115 ASP A O 1
ATOM 823 N N . ASN A 1 116 ? -16.189 8.603 20.057 1.00 65.81 116 ASN A N 1
ATOM 824 C CA . ASN A 1 116 ? -15.982 7.369 19.297 1.00 65.81 116 ASN A CA 1
ATOM 825 C C . ASN A 1 116 ? -16.742 7.394 17.963 1.00 65.81 116 ASN A C 1
ATOM 827 O O . ASN A 1 116 ? -16.166 7.071 16.928 1.00 65.81 116 ASN A O 1
ATOM 831 N N . SER A 1 117 ? -17.995 7.862 17.942 1.00 77.38 117 SER A N 1
ATOM 832 C CA . SER A 1 117 ? -18.757 8.000 16.690 1.00 77.38 117 SER A CA 1
ATOM 833 C C . SER A 1 117 ? -18.145 9.047 15.742 1.00 77.38 117 SER A C 1
ATOM 835 O O . SER A 1 117 ? -18.123 8.861 14.521 1.00 77.38 117 SER A O 1
ATOM 837 N N . ALA A 1 118 ? -17.597 10.135 16.292 1.00 80.69 118 ALA A N 1
ATOM 838 C CA . ALA A 1 118 ? -16.936 11.192 15.536 1.00 80.69 118 ALA A CA 1
ATOM 839 C C . ALA A 1 118 ? -15.592 10.721 14.959 1.00 80.69 118 ALA A C 1
ATOM 841 O O . ALA A 1 118 ? -15.301 10.983 13.788 1.00 80.69 118 ALA A O 1
ATOM 842 N N . LEU A 1 119 ? -14.812 9.971 15.737 1.00 85.06 119 LEU A N 1
ATOM 843 C CA . LEU A 1 119 ? -13.559 9.348 15.316 1.00 85.06 119 LEU A CA 1
ATOM 844 C C . LEU A 1 119 ? -13.798 8.287 14.240 1.00 85.06 119 LEU A C 1
ATOM 846 O O . LEU A 1 119 ? -13.126 8.311 13.211 1.00 85.06 119 LEU A O 1
ATOM 850 N N . ILE A 1 120 ? -14.812 7.435 14.405 1.00 87.19 120 ILE A N 1
ATOM 851 C CA . ILE A 1 120 ? -15.192 6.415 13.416 1.00 87.19 120 ILE A CA 1
ATOM 852 C C . ILE A 1 120 ? -15.614 7.069 12.097 1.00 87.19 120 ILE A C 1
ATOM 854 O O . ILE A 1 120 ? -15.181 6.653 11.021 1.00 87.19 120 ILE A O 1
ATOM 858 N N . ARG A 1 121 ? -16.386 8.161 12.154 1.00 88.12 121 ARG A N 1
ATOM 859 C CA . ARG A 1 121 ? -16.718 8.965 10.965 1.00 88.12 121 ARG A CA 1
ATOM 860 C C . ARG A 1 121 ? -15.482 9.610 10.338 1.00 88.12 121 ARG A C 1
ATOM 862 O O . ARG A 1 121 ? -15.400 9.687 9.111 1.00 88.12 121 ARG A O 1
ATOM 869 N N . ALA A 1 122 ? -14.527 10.079 11.139 1.00 85.75 122 ALA A N 1
ATOM 870 C CA . ALA A 1 122 ? -13.279 10.647 10.638 1.00 85.75 122 ALA A CA 1
ATOM 871 C C . ALA A 1 122 ? -12.413 9.584 9.939 1.00 85.75 122 ALA A C 1
ATOM 873 O O . ALA A 1 122 ? -11.898 9.837 8.849 1.00 85.75 122 ALA A O 1
ATOM 874 N N . ASP A 1 123 ? -12.310 8.382 10.507 1.00 89.56 123 ASP A N 1
ATOM 875 C CA . ASP A 1 123 ? -11.596 7.251 9.909 1.00 89.56 123 ASP A CA 1
ATOM 876 C C . ASP A 1 123 ? -12.262 6.747 8.630 1.00 89.56 123 ASP A C 1
ATOM 878 O O . ASP A 1 123 ? -11.579 6.541 7.626 1.00 89.56 123 ASP A O 1
ATOM 882 N N . ALA A 1 124 ? -13.592 6.649 8.610 1.00 91.62 124 ALA A N 1
ATOM 883 C CA . ALA A 1 124 ? -14.342 6.307 7.406 1.00 91.62 124 ALA A CA 1
ATOM 884 C C . ALA A 1 124 ? -14.081 7.310 6.266 1.00 91.62 124 ALA A C 1
ATOM 886 O O . ALA A 1 124 ? -13.893 6.914 5.116 1.00 91.62 124 ALA A O 1
ATOM 887 N N . ARG A 1 125 ? -13.988 8.612 6.570 1.00 89.88 125 ARG A N 1
ATOM 888 C CA . ARG A 1 125 ? -13.621 9.637 5.575 1.00 89.88 125 ARG A CA 1
ATOM 889 C C . ARG A 1 125 ? -12.184 9.479 5.082 1.00 89.88 125 ARG A C 1
ATOM 891 O O . ARG A 1 125 ? -11.955 9.571 3.877 1.00 89.88 125 ARG A O 1
ATOM 898 N N . ARG A 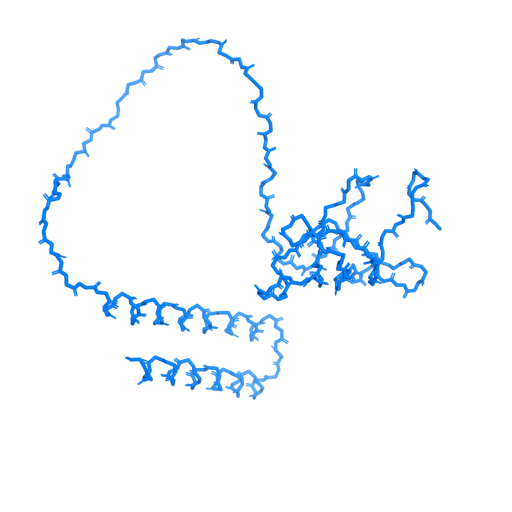1 126 ? -11.230 9.212 5.982 1.00 93.19 126 ARG A N 1
ATOM 899 C CA . ARG A 1 126 ? -9.827 8.950 5.613 1.00 93.19 126 ARG A CA 1
ATOM 900 C C . ARG A 1 126 ? -9.711 7.747 4.675 1.00 93.19 126 ARG A C 1
ATOM 902 O O . ARG A 1 126 ? -9.030 7.838 3.658 1.00 93.19 126 ARG A O 1
ATOM 909 N N . LEU A 1 127 ? -10.425 6.660 4.973 1.00 93.19 127 LEU A N 1
ATOM 910 C CA . LEU A 1 127 ? -10.486 5.465 4.127 1.00 93.19 127 LEU A CA 1
ATOM 911 C C . LEU A 1 127 ? -10.972 5.794 2.709 1.00 93.19 127 LEU A C 1
ATOM 913 O O . LEU A 1 127 ? -10.362 5.355 1.735 1.00 93.19 127 LEU A O 1
ATOM 917 N N . LEU A 1 128 ? -12.042 6.586 2.587 1.00 93.75 128 LEU A N 1
ATOM 918 C CA . LEU A 1 128 ? -12.582 6.984 1.284 1.00 93.75 128 LEU A CA 1
ATOM 919 C C . LEU A 1 128 ? -11.596 7.840 0.489 1.00 93.75 128 LEU A C 1
ATOM 921 O O . LEU A 1 128 ? -11.419 7.609 -0.704 1.00 93.75 128 LEU A O 1
ATOM 925 N N . GLN A 1 129 ? -10.902 8.765 1.151 1.00 92.62 129 GLN A N 1
ATOM 926 C CA . GLN A 1 129 ? -9.895 9.598 0.501 1.00 92.62 129 GLN A CA 1
ATOM 927 C C . GLN A 1 129 ? -8.716 8.768 -0.027 1.00 92.62 129 GLN A C 1
ATOM 929 O O . GLN A 1 129 ? -8.284 8.966 -1.162 1.00 92.62 129 GLN A O 1
ATOM 934 N N . CYS A 1 130 ? -8.241 7.791 0.752 1.00 92.75 130 CYS A N 1
ATOM 935 C CA . CYS A 1 130 ? -7.217 6.852 0.291 1.00 92.75 130 CYS A CA 1
ATOM 936 C C . CYS A 1 130 ? -7.707 5.996 -0.887 1.00 92.75 130 CYS A C 1
ATOM 938 O O . CYS A 1 130 ? -6.952 5.741 -1.824 1.00 92.75 130 CYS A O 1
ATOM 940 N N . ALA A 1 131 ? -8.968 5.557 -0.860 1.00 92.75 131 ALA A N 1
ATOM 941 C CA . ALA A 1 131 ? -9.550 4.778 -1.947 1.00 92.75 131 ALA A CA 1
ATOM 942 C C . ALA A 1 131 ? -9.655 5.591 -3.247 1.00 92.75 131 ALA A C 1
ATOM 944 O O . ALA A 1 131 ? -9.347 5.067 -4.318 1.00 92.75 131 ALA A O 1
ATOM 945 N N . ASP A 1 132 ? -10.034 6.868 -3.164 1.00 92.06 132 ASP A N 1
ATOM 946 C CA . ASP A 1 132 ? -10.083 7.761 -4.323 1.00 92.06 132 ASP A CA 1
ATOM 947 C C . ASP A 1 132 ? -8.685 8.006 -4.908 1.00 92.06 132 ASP A C 1
ATOM 949 O O . ASP A 1 132 ? -8.515 7.916 -6.125 1.00 92.06 132 ASP A O 1
ATOM 953 N N . GLU A 1 133 ? -7.677 8.223 -4.059 1.00 93.00 133 GLU A N 1
ATOM 954 C CA . GLU A 1 133 ? -6.281 8.385 -4.480 1.00 93.00 133 GLU A CA 1
ATOM 955 C C . GLU A 1 133 ? -5.744 7.136 -5.198 1.00 93.00 133 GLU A C 1
ATOM 957 O O . GLU A 1 133 ? -5.126 7.244 -6.260 1.00 93.00 133 GLU A O 1
ATOM 962 N N . LEU A 1 134 ? -6.032 5.943 -4.668 1.00 92.75 134 LEU A N 1
ATOM 963 C CA . LEU A 1 134 ? -5.648 4.675 -5.290 1.00 92.75 134 LEU A CA 1
ATOM 964 C C . LEU A 1 134 ? -6.324 4.498 -6.656 1.00 92.75 134 LEU A C 1
ATOM 966 O O . LEU A 1 134 ? -5.685 4.050 -7.609 1.00 92.75 134 LEU A O 1
ATOM 970 N N . CYS A 1 135 ? -7.590 4.908 -6.780 1.00 91.81 135 CYS A N 1
ATOM 971 C CA . CYS A 1 135 ? -8.299 4.873 -8.057 1.00 91.81 135 CYS A CA 1
ATOM 972 C C . CYS A 1 135 ? -7.644 5.751 -9.118 1.00 91.81 135 CYS A C 1
ATOM 974 O O . CYS A 1 135 ? -7.582 5.342 -10.272 1.00 91.81 135 CYS A O 1
ATOM 976 N N . GLU A 1 136 ? -7.186 6.949 -8.762 1.00 87.50 136 GLU A N 1
ATOM 977 C CA . GLU A 1 136 ? -6.566 7.841 -9.745 1.00 87.50 136 GLU A CA 1
ATOM 978 C C . GLU A 1 136 ? -5.149 7.408 -10.112 1.00 87.50 136 GLU A C 1
ATOM 980 O O . GLU A 1 136 ? -4.764 7.499 -11.275 1.00 87.50 136 GLU A O 1
ATOM 985 N N . LYS A 1 137 ? -4.384 6.898 -9.143 1.00 86.88 137 LYS A N 1
ATOM 986 C CA . LYS A 1 137 ? -2.972 6.560 -9.351 1.00 86.88 137 LYS A CA 1
ATOM 987 C C . LYS A 1 137 ? -2.740 5.167 -9.930 1.00 86.88 137 LYS A C 1
ATOM 989 O O . LYS A 1 137 ? -1.732 4.959 -10.600 1.00 86.88 137 LYS A O 1
ATOM 994 N N . HIS A 1 138 ? -3.624 4.208 -9.651 1.00 89.75 138 HIS A N 1
ATOM 995 C CA . HIS A 1 138 ? -3.326 2.788 -9.875 1.00 89.75 138 HIS A CA 1
ATOM 996 C C . HIS A 1 138 ? -4.414 2.007 -10.614 1.00 89.75 138 HIS A C 1
ATOM 998 O O . HIS A 1 138 ? -4.148 0.895 -11.068 1.00 89.75 138 HIS A O 1
ATOM 1004 N N . LEU A 1 139 ? -5.618 2.560 -10.773 1.00 89.44 139 LEU A N 1
ATOM 1005 C CA . LEU A 1 139 ? -6.666 1.935 -11.579 1.00 89.44 139 LEU A CA 1
ATOM 1006 C C . LEU A 1 139 ? -6.778 2.656 -12.922 1.00 89.44 139 LEU A C 1
ATOM 1008 O O . LEU A 1 139 ? -6.788 3.882 -12.985 1.00 89.44 139 LEU A O 1
ATOM 1012 N N . TYR A 1 140 ? -6.873 1.890 -14.006 1.00 88.12 140 TYR A N 1
ATOM 1013 C CA . TYR A 1 140 ? -6.995 2.439 -15.359 1.00 88.12 140 TYR A CA 1
ATOM 1014 C C . TYR A 1 140 ? -8.434 2.351 -15.876 1.00 88.12 140 TYR A C 1
ATOM 1016 O O . TYR A 1 140 ? -9.001 3.346 -16.320 1.00 88.12 140 TYR A O 1
ATOM 1024 N N . TYR A 1 141 ? -9.053 1.176 -15.744 1.00 92.56 141 TYR A N 1
ATOM 1025 C CA . TYR A 1 141 ? -10.392 0.914 -16.263 1.00 92.56 141 TYR A CA 1
ATOM 1026 C C . TYR A 1 141 ? -11.494 1.503 -15.375 1.00 92.56 141 TYR A C 1
ATOM 1028 O O . TYR A 1 141 ? -11.476 1.383 -14.146 1.00 92.56 141 TYR A O 1
ATOM 1036 N N . GLN A 1 142 ? -12.450 2.177 -16.012 1.00 87.62 142 GLN A N 1
ATOM 1037 C CA . GLN A 1 142 ? -13.446 3.004 -15.333 1.00 87.62 142 GLN A CA 1
ATOM 1038 C C . GLN A 1 142 ? -14.521 2.184 -14.610 1.00 87.62 142 GLN A C 1
ATOM 1040 O O . GLN A 1 142 ? -14.969 2.580 -13.538 1.00 87.62 142 GLN A O 1
ATOM 1045 N N . ASP A 1 143 ? -14.876 1.023 -15.147 1.00 91.12 143 ASP A N 1
ATOM 1046 C CA . ASP A 1 143 ? -15.723 0.010 -14.514 1.00 91.12 143 ASP A CA 1
ATOM 1047 C C . ASP A 1 143 ? -15.098 -0.516 -13.211 1.00 91.12 143 ASP A C 1
ATOM 1049 O O . ASP A 1 143 ? -15.752 -0.528 -12.168 1.00 91.12 143 ASP A O 1
ATOM 1053 N N . ILE A 1 144 ? -13.800 -0.836 -13.227 1.00 90.06 144 ILE A N 1
ATOM 1054 C CA . ILE A 1 144 ? -13.063 -1.288 -12.039 1.00 90.06 144 ILE A CA 1
ATOM 1055 C C . ILE A 1 144 ? -12.970 -0.165 -10.995 1.00 90.06 144 ILE A C 1
ATOM 1057 O O . ILE A 1 144 ? -13.191 -0.413 -9.808 1.00 90.06 144 ILE A O 1
ATOM 1061 N N . LYS A 1 145 ? -12.705 1.084 -11.417 1.00 93.06 145 LYS A N 1
ATOM 1062 C CA . LYS A 1 145 ? -12.719 2.262 -10.523 1.00 93.06 145 LYS A CA 1
ATOM 1063 C C . LYS A 1 145 ? -14.070 2.426 -9.834 1.00 93.06 145 LYS A C 1
ATOM 1065 O O . LYS A 1 145 ? -14.128 2.618 -8.619 1.00 93.06 145 LYS A O 1
ATOM 1070 N N . GLN A 1 146 ? -15.154 2.372 -10.604 1.00 90.44 146 GLN A N 1
ATOM 1071 C CA . GLN A 1 146 ? -16.508 2.555 -10.087 1.00 90.44 146 GLN A CA 1
ATOM 1072 C C . GLN A 1 146 ? -16.880 1.447 -9.105 1.00 90.44 146 GLN A C 1
ATOM 1074 O O . GLN A 1 146 ? -17.357 1.744 -8.010 1.00 90.44 146 GLN A O 1
ATOM 1079 N N . GLU A 1 147 ? -16.605 0.192 -9.455 1.00 94.62 147 GLU A N 1
ATOM 1080 C CA . GLU A 1 147 ? -16.934 -0.951 -8.611 1.00 94.62 147 GLU A CA 1
ATOM 1081 C C . GLU A 1 147 ? -16.128 -0.950 -7.307 1.00 94.62 147 GLU A C 1
ATOM 1083 O O . GLU A 1 147 ? -16.686 -1.136 -6.222 1.00 94.62 147 GLU A O 1
ATOM 1088 N N . PHE A 1 148 ? -14.831 -0.643 -7.375 1.00 95.06 148 PHE A N 1
ATOM 1089 C CA . PHE A 1 148 ? -13.995 -0.496 -6.186 1.00 95.06 148 PHE A CA 1
ATOM 1090 C C . PHE A 1 148 ? -14.489 0.639 -5.274 1.00 95.06 148 PHE A C 1
ATOM 1092 O O . PHE A 1 148 ? -14.722 0.412 -4.083 1.00 95.06 148 PHE A O 1
ATOM 1099 N N . ARG A 1 149 ? -14.742 1.840 -5.821 1.00 93.25 149 ARG A N 1
ATOM 1100 C CA . ARG A 1 149 ? -15.281 2.976 -5.046 1.00 93.25 149 ARG A CA 1
ATOM 1101 C C . ARG A 1 149 ? -16.629 2.653 -4.419 1.00 93.25 149 ARG A C 1
ATOM 1103 O O . ARG A 1 149 ? -16.881 3.036 -3.278 1.00 93.25 149 ARG A O 1
ATOM 1110 N N . ARG A 1 150 ? -17.502 1.956 -5.149 1.00 94.62 150 ARG A N 1
ATOM 1111 C CA . ARG A 1 150 ? -18.821 1.540 -4.665 1.00 94.62 150 ARG A CA 1
ATOM 1112 C C . ARG A 1 150 ? -18.688 0.618 -3.458 1.00 94.62 150 ARG A C 1
ATOM 1114 O O . ARG A 1 150 ? -19.329 0.870 -2.440 1.00 94.62 150 ARG A O 1
ATOM 1121 N N . ARG A 1 151 ? -17.825 -0.399 -3.542 1.00 96.12 151 ARG A N 1
ATOM 1122 C CA . ARG A 1 151 ? -17.604 -1.361 -2.452 1.00 96.12 151 ARG A CA 1
ATOM 1123 C C . ARG A 1 151 ? -16.996 -0.711 -1.212 1.00 96.12 151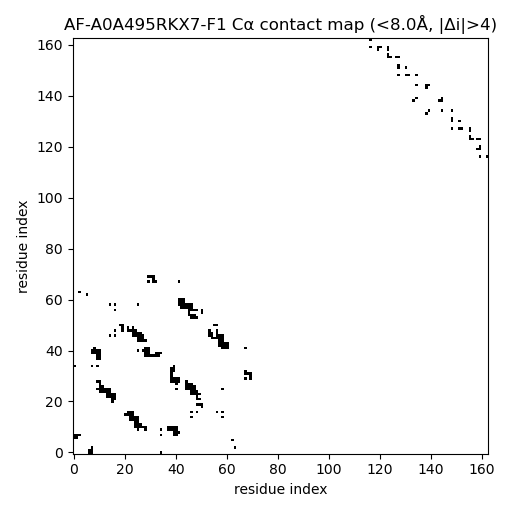 ARG A C 1
ATOM 1125 O O . ARG A 1 151 ? -17.490 -0.954 -0.116 1.00 96.12 151 ARG A O 1
ATOM 1132 N N . ILE A 1 152 ? -15.985 0.146 -1.370 1.00 95.56 152 ILE A N 1
ATOM 1133 C CA . ILE A 1 152 ? -15.372 0.842 -0.227 1.00 95.56 152 ILE A CA 1
ATOM 1134 C C . ILE A 1 152 ? -16.347 1.840 0.407 1.00 95.56 152 ILE A C 1
ATOM 1136 O O . ILE A 1 152 ? -16.440 1.900 1.630 1.00 95.56 152 ILE A O 1
ATOM 1140 N N . ARG A 1 153 ? -17.122 2.581 -0.396 1.00 94.00 153 ARG A N 1
ATOM 1141 C CA . ARG A 1 153 ? -18.148 3.503 0.116 1.00 94.00 153 ARG A CA 1
ATOM 1142 C C . ARG A 1 153 ? -19.242 2.776 0.887 1.00 94.00 153 ARG A C 1
ATOM 1144 O O . ARG A 1 153 ? -19.620 3.239 1.957 1.00 94.00 153 ARG A O 1
ATOM 1151 N N . HIS A 1 154 ? -19.720 1.648 0.370 1.00 95.44 154 HIS A N 1
ATOM 1152 C CA . HIS A 1 154 ? -20.693 0.817 1.074 1.00 95.44 154 HIS A CA 1
ATOM 1153 C C . HIS A 1 154 ? -20.138 0.355 2.424 1.00 95.44 154 HIS A C 1
ATOM 1155 O O . HIS A 1 154 ? -20.751 0.602 3.453 1.00 95.44 154 HIS A O 1
ATOM 1161 N N . PHE A 1 155 ? -18.930 -0.211 2.428 1.00 95.06 155 PHE A N 1
ATOM 1162 C CA . PHE A 1 155 ? -18.280 -0.690 3.646 1.00 95.06 155 PHE A CA 1
ATOM 1163 C 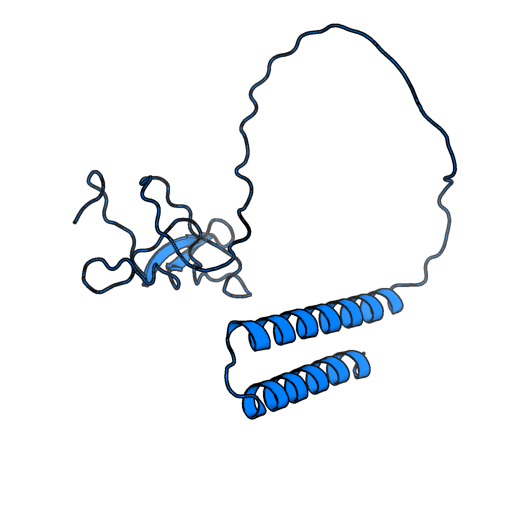C . PHE A 1 155 ? -18.045 0.423 4.682 1.00 95.06 155 PHE A C 1
ATOM 1165 O O . PHE A 1 155 ? -18.317 0.239 5.864 1.00 95.06 155 PHE A O 1
ATOM 1172 N N . ALA A 1 156 ? -17.588 1.601 4.248 1.00 92.19 156 ALA A N 1
ATOM 1173 C CA . ALA A 1 156 ? -17.389 2.751 5.129 1.00 92.19 156 ALA A CA 1
ATOM 1174 C C . ALA A 1 156 ? -18.709 3.238 5.753 1.00 92.19 156 ALA A C 1
ATOM 1176 O O . ALA A 1 156 ? -18.743 3.574 6.935 1.00 92.19 156 ALA A O 1
ATOM 1177 N N . ASN A 1 157 ? -19.797 3.247 4.977 1.00 90.56 157 ASN A N 1
ATOM 1178 C CA . ASN A 1 157 ? -21.124 3.596 5.482 1.00 90.56 157 ASN A CA 1
ATOM 1179 C C . ASN A 1 157 ? -21.650 2.547 6.467 1.00 90.56 157 ASN A C 1
ATOM 1181 O O . ASN A 1 157 ? -22.217 2.923 7.487 1.00 90.56 157 ASN A O 1
ATOM 1185 N N . ASP A 1 158 ? -21.430 1.257 6.205 1.00 92.38 158 ASP A N 1
ATOM 1186 C CA . ASP A 1 158 ? -21.828 0.182 7.118 1.00 92.38 158 ASP A CA 1
ATOM 1187 C C . ASP A 1 158 ? -21.138 0.324 8.477 1.00 92.38 158 ASP A C 1
ATOM 1189 O O . ASP A 1 158 ? -21.801 0.229 9.503 1.00 92.38 158 ASP A O 1
ATOM 1193 N N . ILE A 1 159 ? -19.834 0.628 8.494 1.00 88.12 159 ILE A N 1
ATOM 1194 C CA . ILE A 1 159 ? -19.080 0.871 9.735 1.00 88.12 159 ILE A CA 1
ATOM 1195 C C . ILE A 1 159 ? -19.684 2.039 10.519 1.00 88.12 159 ILE A C 1
ATOM 1197 O O . ILE A 1 159 ? -19.887 1.935 11.725 1.00 88.12 159 ILE A O 1
ATOM 1201 N N . VAL A 1 160 ? -19.985 3.147 9.837 1.00 88.69 160 VAL A N 1
ATOM 1202 C CA . VAL A 1 160 ? -20.550 4.342 10.480 1.00 88.69 160 VAL A CA 1
ATOM 1203 C C . VAL A 1 160 ? -21.971 4.095 10.994 1.00 88.69 160 VAL A C 1
ATOM 1205 O O . VAL A 1 160 ? -22.338 4.672 12.010 1.00 88.69 160 VAL A O 1
ATOM 1208 N N . ASN A 1 161 ? -22.757 3.258 10.313 1.00 83.69 161 ASN A N 1
ATOM 1209 C CA . ASN A 1 161 ? -24.142 2.945 10.679 1.00 83.69 161 ASN A CA 1
ATOM 1210 C C . ASN A 1 161 ? -24.264 1.840 11.743 1.00 83.69 161 ASN A C 1
ATOM 1212 O O . ASN A 1 161 ? -25.330 1.683 12.331 1.00 83.69 161 ASN A O 1
ATOM 1216 N N . GLN A 1 162 ? -23.210 1.049 11.958 1.00 77.44 162 GLN A N 1
ATOM 1217 C CA . GLN A 1 162 ? -23.144 0.012 12.995 1.00 77.44 162 GLN A CA 1
ATOM 1218 C C . GLN A 1 162 ? -22.666 0.546 14.359 1.00 77.44 162 GLN A C 1
ATOM 1220 O O . GLN A 1 162 ? -22.609 -0.228 15.314 1.00 77.44 162 GLN A O 1
ATOM 1225 N N . CYS A 1 163 ? -22.324 1.837 14.446 1.00 61.44 163 CYS A N 1
ATOM 1226 C CA . CYS A 1 163 ? -21.884 2.531 15.660 1.00 61.44 163 CYS A CA 1
ATOM 1227 C C . CYS A 1 163 ? -22.974 3.463 16.190 1.00 61.44 163 CYS A C 1
ATOM 1229 O O . CYS A 1 163 ? -23.098 3.549 17.430 1.00 61.44 163 CYS A O 1
#

InterPro domains:
  IPR008727 PAAR motif [PF05488] (2-52)

Sequence (163 aa):
MNCNGSAVALLGDKATCPKCKSMGSIIEGATNWTVQGKPAAYDGCIIACGCSPVGCNRIIATKSHLFVDVGGSYRSASSPTFASDNLPSSSDAIQDNSLLSQPSNLQHNTIIAEDNSALIRADARRLLQCADELCEKHLYYQDIKQEFRRRIRHFANDIVNQC

Radius of gyration: 24.21 Å; Cα contacts (8 Å, |Δi|>4): 163; chains: 1; bounding box: 57×56×50 Å

Mean predicted aligned error: 19.52 Å

Organism: NCBI:txid593135

Secondary structure (DSSP, 8-state):
-EETTEEPPBTT-EEE-TTT--EEEE----SS-EETTEEBP-TT-BEE-SPSSTTS-B----S--------S---------------------------------------SHHHHHHHHHHHHHHHHHHHHHHHHHH---HHHHHHHHHHHHHHHHHHHHT-

Nearest PDB structures (foldseek):
  8uu6-assembly1_1  TM=4.571E-01  e=2.006E+00  Listeria innocua

Foldseek 3Di:
DADVNHDFAFQQDWDADPVVRFIFTFHDAAPPDDDPNTGGHDAFTFTQDPDPPGRPDGDGDDRDPDDDDHPDDDPPPPPPPPDDDDDDDDDDDDDDDDDDDDDDDDDDDDDPPVVVLVVLLVVLVVQLVVLLVCCVPPNDDPVVSVVSSVVSNVVSVVSSVVD

pLDDT: mean 72.93, std 21.27, range [30.03, 96.12]

Solvent-accessible surface area (backbone atoms only — not comparable to full-atom values): 10629 Å² total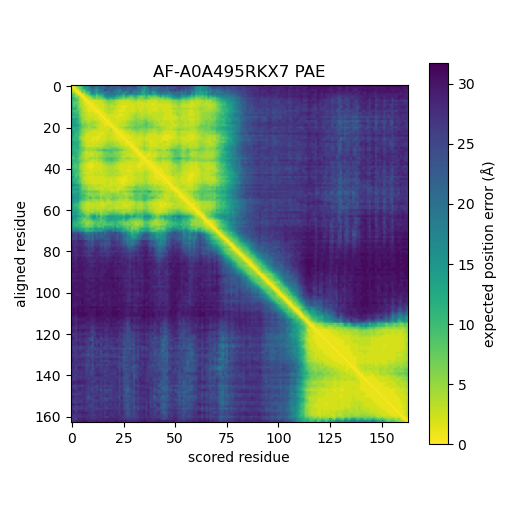; per-residue (Å²): 132,61,60,94,86,40,78,71,54,33,49,61,40,77,46,75,39,86,87,73,72,35,76,13,34,25,78,33,50,40,92,87,42,66,56,96,89,32,30,30,42,54,68,59,27,32,31,53,37,91,52,83,63,73,64,81,43,57,46,81,63,88,83,66,90,79,86,77,92,64,103,60,92,70,80,76,74,76,73,85,77,84,78,76,88,82,87,85,87,89,80,91,82,87,89,90,85,81,88,86,82,85,85,81,89,82,89,76,94,79,77,73,65,62,55,54,55,52,50,48,47,52,50,36,50,52,52,51,53,52,51,53,51,46,34,71,76,74,44,82,56,66,67,60,39,50,53,51,53,50,53,52,51,50,52,37,49,50,56,54,72,75,105